Protein AF-A0A669B260-F1 (afdb_monomer_lite)

Sequence (111 aa):
IQIKGGNLDDEYKAIQFHLHWGKDGGRGSEHTIDGENALFHLQMHIVHIKEEYDSLAEASKDSTGVAVLGFFFQVLGKHNFKKLSSNCISNPLKGIYYKITQCYITSTTTQ

Foldseek 3Di:
DWDDDPPQPAIWDWDDKDKFADPLQAQGDPDDDPPPRGFFRMKMKTKIFGPPDPDPVVLLVDLSGIKIKMWTKGWPDPPPSPGPPDPVPPDPPPPTDIDGPDIDMDSDDDD

InterPro domains:
  IPR001148 Alpha carbonic anhydrase domain [PF00194] (2-105)
  IPR001148 Alpha carbonic anhydrase domain [PS51144] (1-111)
  IPR023561 Carbonic anhydrase, alpha-class [PTHR18952] (3-87)
  IPR036398 Alpha carbonic anhydrase domain superfamily [G3DSA:3.10.200.10] (2-110)
  IPR036398 Alpha carbonic anhydrase domain superfamily [SSF51069] (2-89)

pLDDT: mean 72.79, std 19.07, range [30.23, 96.69]

Radius of gyration: 16.14 Å; chains: 1; bounding box: 33×27×45 Å

Secondary structure (DSSP, 8-state):
-EEEETTEEEEEEEEEEEEEE-GGGS---SS-STT-TTS-SEEEEEEEEETT-SSHHHHTTSTTSEEEEEEEEEE-S--------S-TTS-TTSS--EEEEEEEEE-----

Structure (mmCIF, N/CA/C/O backbone):
data_AF-A0A669B260-F1
#
_entry.id   AF-A0A669B260-F1
#
loop_
_atom_site.group_PDB
_atom_site.id
_atom_site.type_symbol
_atom_site.label_atom_id
_atom_site.label_alt_id
_atom_site.label_comp_id
_atom_site.label_asym_id
_atom_site.label_entity_id
_atom_site.label_seq_id
_atom_site.pdbx_PDB_ins_code
_atom_site.Cartn_x
_atom_site.Cartn_y
_atom_site.Cartn_z
_atom_site.occupancy
_atom_site.B_iso_or_equiv
_atom_site.auth_seq_id
_atom_site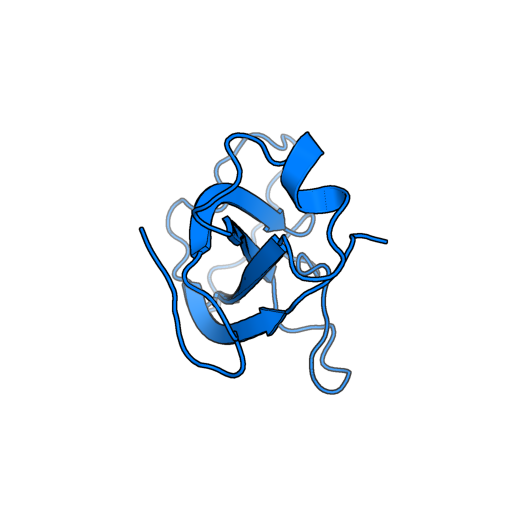.auth_comp_id
_atom_site.auth_asym_id
_atom_site.auth_atom_id
_atom_site.pdbx_PDB_model_num
ATOM 1 N N . ILE A 1 1 ? -11.686 -8.986 0.668 1.00 84.06 1 ILE A N 1
ATOM 2 C CA . ILE A 1 1 ? -10.390 -9.709 0.620 1.00 84.06 1 ILE A CA 1
ATOM 3 C C . ILE A 1 1 ? -9.732 -9.484 1.968 1.00 84.06 1 ILE A C 1
ATOM 5 O O . ILE A 1 1 ? -9.638 -8.326 2.363 1.00 84.06 1 ILE A O 1
ATOM 9 N N . GLN A 1 2 ? -9.380 -10.556 2.675 1.00 91.88 2 GLN A N 1
ATOM 10 C CA . GLN A 1 2 ? -8.700 -10.500 3.970 1.00 91.88 2 GLN A CA 1
ATOM 11 C C . GLN A 1 2 ? -7.289 -11.075 3.833 1.00 91.88 2 GLN A C 1
ATOM 13 O O . GLN A 1 2 ? -7.087 -12.012 3.056 1.00 91.88 2 GLN A O 1
ATOM 18 N N . ILE A 1 3 ? -6.334 -10.514 4.570 1.00 92.25 3 ILE A N 1
ATOM 19 C CA . ILE A 1 3 ? -4.951 -10.999 4.636 1.00 92.25 3 ILE A CA 1
ATOM 20 C C . ILE A 1 3 ? -4.550 -11.240 6.091 1.00 92.25 3 ILE A C 1
ATOM 22 O O . ILE A 1 3 ? -5.023 -10.546 6.990 1.00 92.25 3 ILE A O 1
ATOM 26 N N . LYS A 1 4 ? -3.684 -12.234 6.298 1.00 91.75 4 LYS A N 1
ATOM 27 C CA . LYS A 1 4 ? -3.098 -12.599 7.592 1.00 91.75 4 LYS A CA 1
ATOM 28 C C . LYS A 1 4 ? -1.787 -13.357 7.405 1.00 91.75 4 LYS A C 1
ATOM 30 O O . LYS A 1 4 ? -1.542 -13.902 6.326 1.00 91.75 4 LYS A O 1
ATOM 35 N N . GLY A 1 5 ? -0.975 -13.434 8.457 1.00 87.56 5 GLY A N 1
ATOM 36 C CA . GLY A 1 5 ? 0.363 -14.028 8.394 1.00 87.56 5 GLY A CA 1
ATOM 37 C C . GLY A 1 5 ? 1.377 -13.095 7.722 1.00 87.56 5 GLY A C 1
ATOM 38 O O . GLY A 1 5 ? 1.126 -11.906 7.577 1.00 87.56 5 GLY A O 1
ATOM 39 N N . GLY A 1 6 ? 2.552 -13.604 7.336 1.00 80.00 6 GLY A N 1
ATOM 40 C CA . GLY A 1 6 ? 3.591 -12.761 6.719 1.00 80.00 6 GLY A CA 1
ATOM 41 C C . GLY A 1 6 ? 4.108 -11.652 7.645 1.00 80.00 6 GLY A C 1
ATOM 42 O O . GLY A 1 6 ? 4.411 -10.564 7.168 1.00 80.00 6 GLY A O 1
ATOM 43 N N . ASN A 1 7 ? 4.193 -11.948 8.950 1.00 84.38 7 ASN A N 1
ATOM 44 C CA . ASN A 1 7 ? 4.554 -11.022 10.032 1.00 84.38 7 ASN A CA 1
ATOM 45 C C . ASN A 1 7 ? 3.494 -9.950 10.364 1.00 84.38 7 ASN A C 1
ATOM 47 O O . ASN A 1 7 ? 3.825 -8.922 10.944 1.00 84.38 7 ASN A O 1
ATOM 51 N N . LEU A 1 8 ? 2.233 -10.184 9.987 1.00 87.50 8 LEU A N 1
ATOM 52 C CA . LEU A 1 8 ? 1.080 -9.430 10.479 1.00 87.50 8 LEU A CA 1
ATOM 53 C C . LEU A 1 8 ? 0.515 -10.109 11.731 1.00 87.50 8 LEU A C 1
ATOM 55 O O . LEU A 1 8 ? 0.223 -11.307 11.689 1.00 87.50 8 LEU A O 1
ATOM 59 N N . ASP A 1 9 ? 0.346 -9.336 12.803 1.00 87.19 9 ASP A N 1
ATOM 60 C CA . ASP A 1 9 ? -0.159 -9.823 14.095 1.00 87.19 9 ASP A CA 1
ATOM 61 C C . ASP A 1 9 ? -1.690 -10.000 14.119 1.00 87.19 9 ASP A C 1
ATOM 63 O O . ASP A 1 9 ? -2.208 -10.764 14.929 1.00 87.19 9 ASP A O 1
ATOM 67 N N . ASP A 1 10 ? -2.399 -9.351 13.189 1.00 92.44 10 ASP A N 1
ATOM 68 C CA . ASP A 1 10 ? -3.865 -9.300 13.112 1.00 92.44 10 ASP A CA 1
ATOM 69 C C . ASP A 1 10 ? -4.405 -9.673 11.713 1.00 92.44 10 ASP A C 1
ATOM 71 O O . ASP A 1 10 ? -3.653 -9.852 10.747 1.00 92.44 10 ASP A O 1
ATOM 75 N N . GLU A 1 11 ? -5.734 -9.779 11.589 1.00 94.88 11 GLU A N 1
ATOM 76 C CA . GLU A 1 11 ? -6.426 -9.895 10.299 1.00 94.88 11 GLU A CA 1
ATOM 77 C C . GLU A 1 11 ? -6.760 -8.507 9.725 1.00 94.88 11 GLU A C 1
ATOM 79 O O . GLU A 1 11 ? -7.256 -7.613 10.416 1.00 94.88 11 GLU A O 1
ATOM 84 N N . TYR A 1 12 ? -6.498 -8.327 8.428 1.00 95.50 12 TYR A N 1
ATOM 85 C CA . TYR A 1 12 ? -6.694 -7.050 7.742 1.00 95.50 12 TYR A CA 1
ATOM 86 C C . TYR A 1 12 ? -7.653 -7.197 6.563 1.00 95.50 12 TYR A C 1
ATOM 88 O O . TYR A 1 12 ? -7.552 -8.146 5.784 1.00 95.50 12 TYR A O 1
ATOM 96 N N . LYS A 1 13 ? -8.536 -6.215 6.367 1.00 95.94 13 LYS A N 1
ATOM 97 C CA . LYS A 1 13 ? -9.501 -6.141 5.261 1.00 95.94 13 LYS A CA 1
ATOM 98 C C . LYS A 1 13 ? -9.071 -5.119 4.209 1.00 95.94 13 LYS A C 1
ATOM 100 O O . LYS A 1 13 ? -8.694 -3.997 4.538 1.00 95.94 13 LYS A O 1
ATOM 105 N N . ALA A 1 14 ? -9.137 -5.501 2.934 1.00 95.75 14 ALA A N 1
ATOM 106 C CA . ALA A 1 14 ? -8.830 -4.610 1.814 1.00 95.75 14 ALA A CA 1
ATOM 107 C C . ALA A 1 14 ? -9.886 -3.503 1.681 1.00 95.75 14 ALA A C 1
ATOM 109 O O . ALA A 1 14 ? -11.081 -3.800 1.657 1.00 95.75 14 ALA A O 1
ATOM 110 N N . ILE A 1 15 ? -9.440 -2.257 1.524 1.00 95.75 15 ILE A N 1
ATOM 111 C CA . ILE A 1 15 ? -10.322 -1.082 1.409 1.00 95.75 15 ILE A CA 1
ATOM 112 C C . ILE A 1 15 ? -10.120 -0.283 0.120 1.00 95.75 15 ILE A C 1
ATOM 114 O O . ILE A 1 15 ? -11.042 0.378 -0.349 1.00 95.75 15 ILE A O 1
ATOM 118 N N . GLN A 1 16 ? -8.926 -0.339 -0.471 1.00 92.69 16 GLN A N 1
ATOM 119 C CA . GLN A 1 16 ? -8.580 0.427 -1.663 1.00 92.69 16 GLN A CA 1
ATOM 120 C C . GLN A 1 16 ? -7.466 -0.282 -2.426 1.00 92.69 16 GLN A C 1
ATOM 122 O O . GLN A 1 16 ? -6.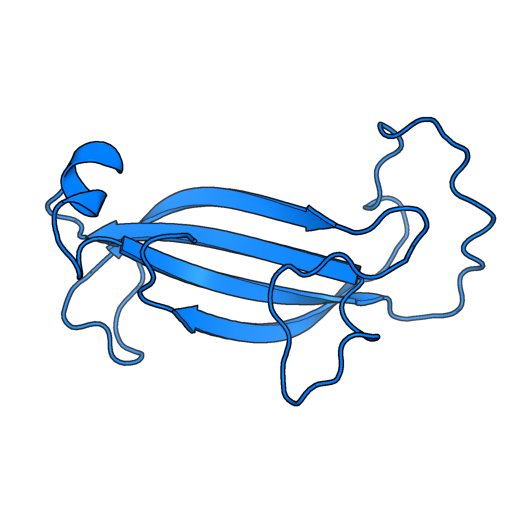624 -0.958 -1.838 1.00 92.69 16 GLN A O 1
ATOM 127 N N . PHE A 1 17 ? -7.417 -0.071 -3.737 1.00 91.38 17 PHE A N 1
ATOM 128 C CA . PHE A 1 17 ? -6.201 -0.288 -4.505 1.00 91.38 17 PHE A CA 1
ATOM 129 C C . PHE A 1 17 ? -5.877 0.949 -5.340 1.00 91.38 17 PHE A C 1
ATOM 131 O O . PHE A 1 17 ? -6.756 1.754 -5.652 1.00 91.38 17 PHE A O 1
ATOM 138 N N . HIS A 1 18 ? -4.609 1.111 -5.686 1.00 87.75 18 HIS A N 1
ATOM 139 C CA . HIS A 1 18 ? -4.159 2.118 -6.636 1.00 87.75 18 HIS A CA 1
ATOM 140 C C . HIS A 1 18 ? -2.937 1.613 -7.398 1.00 87.75 18 HIS A C 1
ATOM 142 O O . HIS A 1 18 ? -2.298 0.632 -7.013 1.00 87.75 18 HIS A O 1
ATOM 148 N N . LEU A 1 19 ? -2.651 2.272 -8.515 1.00 82.88 19 LEU A N 1
ATOM 149 C CA . LEU A 1 19 ? -1.544 1.938 -9.391 1.00 82.88 19 LEU A CA 1
ATOM 150 C C . LEU A 1 19 ? -0.629 3.153 -9.530 1.00 82.88 19 LEU A C 1
ATOM 152 O O . LEU A 1 19 ? -1.107 4.272 -9.693 1.00 82.88 19 LEU A O 1
ATOM 156 N N . HIS A 1 20 ? 0.672 2.898 -9.528 1.00 80.25 20 HIS A N 1
ATOM 157 C CA . HIS A 1 20 ? 1.719 3.848 -9.872 1.00 80.25 20 HIS A CA 1
ATOM 158 C C . HIS A 1 20 ? 2.352 3.404 -11.187 1.00 80.25 20 HIS A C 1
ATOM 160 O O . HIS A 1 20 ? 2.764 2.249 -11.317 1.00 80.25 20 HIS A O 1
ATOM 166 N N . TRP A 1 21 ? 2.401 4.287 -12.182 1.00 78.88 21 TRP A N 1
ATOM 167 C CA . TRP A 1 21 ? 3.024 4.006 -13.476 1.00 78.88 21 TRP A CA 1
ATOM 168 C C . TRP A 1 21 ? 3.817 5.205 -13.985 1.00 78.88 21 TRP A C 1
ATOM 170 O O . TRP A 1 21 ? 3.545 6.359 -13.655 1.00 78.88 21 TRP A O 1
ATOM 180 N N . GLY A 1 22 ? 4.819 4.911 -14.809 1.00 69.00 22 GLY A N 1
ATOM 181 C CA . GLY A 1 22 ? 5.735 5.901 -15.350 1.00 69.00 22 GLY A CA 1
ATOM 182 C C . GLY A 1 22 ? 5.199 6.514 -16.632 1.00 69.00 22 GLY A C 1
ATOM 183 O O . GLY A 1 22 ? 4.397 5.915 -17.355 1.00 69.00 22 GLY A O 1
ATOM 184 N N . LYS A 1 23 ? 5.683 7.710 -16.960 1.00 67.38 23 LYS A N 1
ATOM 185 C CA . LYS A 1 23 ? 5.436 8.309 -18.273 1.00 67.38 23 LYS A CA 1
ATOM 186 C C . LYS A 1 23 ? 6.248 7.571 -19.347 1.00 67.38 23 LYS A C 1
ATOM 188 O O . LYS A 1 23 ? 7.393 7.203 -19.106 1.00 67.38 23 LYS A O 1
ATOM 193 N N . ASP A 1 24 ? 5.660 7.377 -20.528 1.00 62.81 24 ASP A N 1
ATOM 194 C CA . ASP A 1 24 ? 6.335 6.884 -21.741 1.00 62.81 24 ASP A CA 1
ATOM 195 C C . ASP A 1 24 ? 7.090 5.543 -21.584 1.00 62.81 24 ASP A C 1
ATOM 197 O O . ASP A 1 24 ? 8.103 5.314 -22.240 1.00 62.81 24 ASP A O 1
ATOM 201 N N . GLY A 1 25 ? 6.605 4.640 -20.722 1.00 58.38 25 GLY A N 1
ATOM 202 C CA . GLY A 1 25 ? 7.272 3.356 -20.456 1.00 58.38 25 GLY A CA 1
ATOM 203 C C . GLY A 1 25 ? 8.532 3.474 -19.588 1.00 58.38 25 GLY A C 1
ATOM 204 O O . GLY A 1 25 ? 9.298 2.521 -19.501 1.00 58.38 25 GLY A O 1
ATOM 205 N N . GLY A 1 26 ? 8.758 4.627 -18.953 1.00 61.59 26 GLY A N 1
ATOM 206 C CA . GLY A 1 26 ? 9.787 4.811 -17.932 1.00 61.59 26 GLY A CA 1
ATOM 207 C C . GLY A 1 26 ? 9.397 4.229 -16.567 1.00 61.59 26 GLY A C 1
ATOM 208 O O . GLY A 1 26 ? 8.351 3.594 -16.413 1.00 61.59 26 GLY A O 1
ATOM 209 N N . ARG A 1 27 ? 10.241 4.476 -15.555 1.00 64.44 27 ARG A N 1
ATOM 210 C CA . ARG A 1 27 ? 10.029 4.003 -14.176 1.00 64.44 27 ARG A CA 1
ATOM 211 C C . ARG A 1 27 ? 8.682 4.482 -13.640 1.00 64.44 27 ARG A C 1
ATOM 213 O O . ARG A 1 27 ? 8.407 5.681 -13.648 1.00 64.44 27 ARG A O 1
ATOM 220 N N . GLY A 1 28 ? 7.877 3.532 -13.179 1.00 65.12 28 GLY A N 1
ATOM 221 C CA . GLY A 1 28 ? 6.548 3.790 -12.634 1.00 65.12 28 GLY A CA 1
ATOM 222 C C . GLY A 1 28 ? 6.337 3.333 -11.208 1.00 65.12 28 GLY A C 1
ATOM 223 O O . GLY A 1 28 ? 5.410 3.805 -10.563 1.00 65.12 28 GLY A O 1
ATOM 224 N N . SER A 1 29 ? 7.186 2.436 -10.710 1.00 59.62 29 SER A N 1
ATOM 225 C CA . SER A 1 29 ? 7.136 2.040 -9.312 1.00 59.62 29 SER A CA 1
ATOM 226 C C . SER A 1 29 ? 7.627 3.161 -8.401 1.00 59.62 29 SER A C 1
ATOM 228 O O . SER A 1 29 ? 8.628 3.819 -8.691 1.00 59.62 29 SER A O 1
ATOM 230 N N . GLU A 1 30 ? 6.939 3.348 -7.281 1.00 58.94 30 GLU A N 1
ATOM 231 C CA . GLU A 1 30 ? 7.373 4.204 -6.180 1.00 58.94 30 GLU A CA 1
ATOM 232 C C . GLU A 1 30 ? 8.593 3.569 -5.498 1.00 58.94 30 GLU A C 1
ATOM 234 O O . GLU A 1 30 ? 9.653 4.188 -5.390 1.00 58.94 30 GLU A O 1
ATOM 239 N N . HIS A 1 31 ? 8.470 2.281 -5.167 1.00 58.22 31 HIS A N 1
ATOM 240 C CA . HIS A 1 31 ? 9.502 1.497 -4.498 1.00 58.22 31 HIS A CA 1
ATOM 241 C C . HIS A 1 31 ? 10.532 0.910 -5.473 1.00 58.22 31 HIS A C 1
ATOM 243 O O . HIS A 1 31 ? 10.277 0.722 -6.670 1.00 58.22 31 HIS A O 1
ATOM 249 N N . THR A 1 32 ? 11.706 0.597 -4.930 1.00 59.44 32 THR A N 1
ATOM 250 C CA . THR A 1 32 ? 12.841 -0.012 -5.628 1.00 59.44 32 THR A CA 1
ATOM 251 C C . THR A 1 32 ? 13.280 -1.251 -4.851 1.00 59.44 32 THR A C 1
ATOM 253 O O . THR A 1 32 ? 13.117 -1.317 -3.634 1.00 59.44 32 THR A O 1
ATOM 256 N N . ILE A 1 33 ? 13.797 -2.257 -5.554 1.00 59.56 33 ILE A N 1
ATOM 257 C CA . ILE A 1 33 ? 14.342 -3.476 -4.947 1.00 59.56 33 ILE A CA 1
ATOM 258 C C . ILE A 1 33 ? 15.775 -3.608 -5.447 1.00 59.56 33 ILE A C 1
ATOM 260 O O . ILE A 1 33 ? 16.018 -3.462 -6.643 1.00 59.56 33 ILE A O 1
ATOM 264 N N . ASP A 1 34 ? 16.719 -3.776 -4.521 1.00 59.19 34 ASP A N 1
ATOM 265 C CA . ASP A 1 34 ? 18.153 -3.966 -4.787 1.00 59.19 34 ASP A CA 1
ATOM 266 C C . ASP A 1 34 ? 18.804 -2.900 -5.692 1.00 59.19 34 ASP A C 1
ATOM 268 O O . ASP A 1 34 ? 19.797 -3.143 -6.372 1.00 59.19 34 ASP A O 1
ATOM 272 N N . GLY A 1 35 ? 18.250 -1.682 -5.710 1.00 57.66 35 GLY A N 1
ATOM 273 C CA . GLY A 1 35 ? 18.738 -0.588 -6.555 1.00 57.66 35 GLY A CA 1
ATOM 274 C C . GLY A 1 35 ? 18.437 -0.751 -8.051 1.00 57.66 35 GLY A C 1
ATOM 275 O O . GLY A 1 35 ? 18.811 0.121 -8.841 1.00 57.66 35 GLY A O 1
ATOM 276 N N . GLU A 1 36 ? 17.715 -1.802 -8.460 1.00 58.66 36 GLU A N 1
ATOM 277 C CA . GLU A 1 36 ? 17.271 -2.015 -9.840 1.00 58.66 36 GLU A CA 1
ATOM 278 C C . GLU A 1 36 ? 16.079 -1.104 -10.178 1.00 58.66 36 GLU A C 1
ATOM 280 O O . GLU A 1 36 ? 14.934 -1.512 -10.363 1.00 58.66 36 GLU A O 1
ATOM 285 N N . ASN A 1 37 ? 16.366 0.192 -10.288 1.00 52.28 37 ASN A N 1
ATOM 286 C CA . ASN A 1 37 ? 15.388 1.242 -10.581 1.00 52.28 37 ASN A CA 1
ATOM 287 C C . ASN A 1 37 ? 14.732 1.107 -11.970 1.00 52.28 37 ASN A C 1
ATOM 289 O O . ASN A 1 37 ? 13.743 1.782 -12.254 1.00 52.28 37 ASN A O 1
ATOM 293 N N . ALA A 1 38 ? 15.299 0.296 -12.865 1.00 52.31 38 ALA A N 1
ATOM 294 C CA . ALA A 1 38 ? 15.009 0.338 -14.297 1.00 52.31 38 ALA A CA 1
ATOM 295 C C . ALA A 1 38 ? 13.945 -0.663 -14.780 1.00 52.31 38 ALA A C 1
ATOM 297 O O . ALA A 1 38 ? 13.599 -0.642 -15.959 1.00 52.31 38 ALA A O 1
ATOM 298 N N . LEU A 1 39 ? 13.437 -1.554 -13.922 1.00 58.44 39 LEU A N 1
ATOM 299 C CA . LEU A 1 39 ? 12.722 -2.745 -14.400 1.00 58.44 39 LEU A CA 1
ATOM 300 C C . LEU A 1 39 ? 11.208 -2.756 -14.161 1.00 58.44 39 LEU A C 1
ATOM 302 O O . LEU A 1 39 ? 10.496 -3.501 -14.846 1.00 58.44 39 LEU A O 1
ATOM 306 N N . PHE A 1 40 ? 10.693 -1.919 -13.258 1.00 62.19 40 PHE A N 1
ATOM 307 C CA . PHE A 1 40 ? 9.278 -1.937 -12.887 1.00 62.19 40 PHE A CA 1
ATOM 308 C C . PHE A 1 40 ? 8.532 -0.726 -13.451 1.00 62.19 40 PHE A C 1
ATOM 310 O O . PHE A 1 40 ? 8.685 0.424 -13.031 1.00 62.19 40 PHE A O 1
ATOM 317 N N . HIS A 1 41 ? 7.711 -1.016 -14.455 1.00 68.75 41 HIS A N 1
ATOM 318 C CA . HIS A 1 41 ? 6.963 -0.022 -15.227 1.00 68.75 41 HIS A CA 1
ATOM 319 C C . HIS A 1 41 ? 5.643 0.340 -14.540 1.00 68.75 41 HIS A C 1
ATOM 321 O O . HIS A 1 41 ? 5.055 1.388 -14.809 1.00 68.75 41 HIS A O 1
ATOM 327 N N . LEU A 1 42 ? 5.181 -0.552 -13.663 1.00 75.12 42 LEU A N 1
ATOM 328 C CA . LEU A 1 42 ? 3.930 -0.450 -12.944 1.00 75.12 42 LEU A CA 1
ATOM 329 C C . LEU A 1 42 ? 4.087 -1.079 -11.552 1.00 75.12 42 LEU A C 1
ATOM 331 O O . LEU A 1 42 ? 4.647 -2.170 -11.414 1.00 75.12 42 LEU A O 1
ATOM 335 N N . GLN A 1 43 ? 3.559 -0.398 -10.540 1.00 79.94 43 GLN A N 1
ATOM 336 C CA . GLN A 1 43 ? 3.386 -0.911 -9.187 1.00 79.94 43 GLN A CA 1
ATOM 337 C C . GLN A 1 43 ? 1.915 -0.804 -8.792 1.00 79.94 43 GLN A C 1
ATOM 339 O O . GLN A 1 43 ? 1.284 0.221 -9.025 1.00 79.94 43 GLN A O 1
ATOM 344 N N . MET A 1 44 ? 1.366 -1.854 -8.193 1.00 85.69 44 MET A N 1
ATOM 345 C CA . MET A 1 44 ? 0.026 -1.833 -7.611 1.00 85.69 44 MET A CA 1
ATOM 346 C C . MET A 1 44 ? 0.136 -1.934 -6.100 1.00 85.69 44 MET A C 1
ATOM 348 O O . MET A 1 44 ? 0.860 -2.788 -5.591 1.00 85.69 44 MET A O 1
ATOM 352 N N . HIS A 1 45 ? -0.631 -1.108 -5.402 1.00 90.69 45 HIS A N 1
ATOM 353 C CA . HIS A 1 45 ? -0.840 -1.213 -3.968 1.00 90.69 45 HIS A CA 1
ATOM 354 C C . HIS A 1 45 ? -2.273 -1.646 -3.694 1.00 90.69 45 HIS A C 1
ATOM 356 O O . HIS A 1 45 ? -3.208 -1.054 -4.231 1.00 90.69 45 HIS A O 1
ATOM 362 N N . ILE A 1 46 ? -2.444 -2.649 -2.837 1.00 92.44 46 ILE A N 1
ATOM 363 C CA . ILE A 1 46 ? -3.724 -2.976 -2.208 1.00 92.44 46 ILE A CA 1
ATOM 364 C C . ILE A 1 46 ? -3.601 -2.608 -0.730 1.00 92.44 46 ILE A C 1
ATOM 366 O O . ILE A 1 46 ? -2.818 -3.211 0.007 1.00 92.44 46 ILE A O 1
ATOM 370 N N . VAL A 1 47 ? -4.357 -1.597 -0.315 1.00 93.94 47 VAL A N 1
ATOM 371 C CA . VAL A 1 47 ? -4.363 -1.063 1.048 1.00 93.94 47 VAL A CA 1
ATOM 372 C C . VAL A 1 47 ? -5.368 -1.847 1.878 1.00 93.94 47 VAL A C 1
ATOM 374 O O . VAL A 1 47 ? -6.540 -1.966 1.502 1.00 93.94 47 VAL A O 1
ATOM 377 N N . HIS A 1 48 ? -4.902 -2.361 3.009 1.00 95.50 48 HIS A N 1
ATOM 378 C CA . HIS A 1 48 ? -5.706 -3.063 3.993 1.00 95.50 48 HIS A CA 1
ATOM 379 C C . HIS A 1 48 ? -5.626 -2.343 5.338 1.00 95.50 48 HIS A C 1
ATOM 381 O O . HIS A 1 48 ? -4.598 -1.756 5.673 1.00 95.50 48 HIS A O 1
ATOM 387 N N . ILE A 1 49 ? -6.705 -2.414 6.110 1.00 96.38 49 ILE A N 1
ATOM 388 C CA . ILE A 1 49 ? -6.756 -1.943 7.499 1.00 96.38 49 ILE A CA 1
ATOM 389 C C . ILE A 1 49 ? -7.099 -3.107 8.419 1.00 96.38 49 ILE A C 1
ATOM 391 O O . ILE A 1 49 ? -7.754 -4.046 7.954 1.00 96.38 49 ILE A O 1
ATOM 395 N N . LYS A 1 50 ? -6.684 -3.066 9.691 1.00 95.75 50 LYS A N 1
ATOM 396 C CA . LYS A 1 50 ? -7.133 -4.062 10.675 1.00 95.75 50 LYS A CA 1
ATOM 397 C C . LYS A 1 50 ? -8.652 -4.145 10.674 1.00 95.75 50 LYS A C 1
ATOM 399 O O . LYS A 1 50 ? -9.345 -3.143 10.483 1.00 95.75 50 LYS A O 1
ATOM 404 N N . GLU A 1 51 ? -9.173 -5.351 10.857 1.00 96.00 51 GLU A N 1
ATOM 405 C CA . GLU A 1 51 ? -10.606 -5.604 10.734 1.00 96.00 51 GLU A CA 1
ATOM 406 C C . GLU A 1 51 ? -11.460 -4.778 11.711 1.00 96.00 51 GLU A C 1
ATOM 408 O O . GLU A 1 51 ? -12.575 -4.391 11.351 1.00 96.00 51 GLU A O 1
ATOM 413 N N . GLU A 1 52 ? -10.904 -4.438 12.876 1.00 95.56 52 GLU A N 1
ATOM 414 C CA . GLU A 1 52 ? -11.533 -3.639 13.935 1.00 95.56 52 GLU A CA 1
ATOM 415 C C . GLU A 1 52 ? -11.799 -2.167 13.577 1.00 95.56 52 GLU A C 1
ATOM 417 O O . GLU A 1 52 ? -12.614 -1.527 14.237 1.00 95.56 52 GLU A O 1
ATOM 422 N N . TYR A 1 53 ? -11.153 -1.624 12.539 1.00 96.69 53 TYR A N 1
ATOM 423 C CA . TYR A 1 53 ? -11.357 -0.237 12.114 1.00 96.69 53 TYR A CA 1
ATOM 424 C C . TYR A 1 53 ? -12.386 -0.125 10.995 1.00 96.69 53 TYR A C 1
ATOM 426 O O . TYR A 1 53 ? -12.385 -0.920 10.054 1.00 96.69 53 TYR A O 1
ATOM 434 N N . ASP A 1 54 ? -13.212 0.918 11.019 1.00 95.62 54 ASP A N 1
ATOM 435 C CA . ASP A 1 54 ? -14.218 1.157 9.976 1.00 95.62 54 ASP A CA 1
ATOM 436 C C . ASP A 1 54 ? -13.707 2.067 8.857 1.00 95.62 54 ASP A C 1
ATOM 438 O O . ASP A 1 54 ? -14.265 2.098 7.757 1.00 95.62 54 ASP A O 1
ATOM 442 N N . SER A 1 55 ? -12.614 2.790 9.104 1.00 95.25 55 SER A N 1
ATOM 443 C CA . SER A 1 55 ? -12.047 3.727 8.142 1.00 95.25 55 SER A CA 1
ATOM 444 C C . SER A 1 55 ? -10.522 3.742 8.145 1.00 95.25 55 SER A C 1
ATOM 446 O O . SER A 1 55 ? -9.868 3.514 9.163 1.00 95.25 55 SER A O 1
ATOM 448 N N . LEU A 1 56 ? -9.942 4.108 6.997 1.00 93.75 56 LEU A N 1
ATOM 449 C CA . LEU A 1 56 ? -8.506 4.371 6.897 1.00 93.75 56 LEU A CA 1
ATOM 450 C C . LEU A 1 56 ? -8.066 5.477 7.863 1.00 93.75 56 LEU A C 1
ATOM 452 O O . LEU A 1 56 ? -7.006 5.375 8.458 1.00 93.75 56 LEU A O 1
ATOM 456 N N . ALA A 1 57 ? -8.895 6.506 8.060 1.00 95.06 57 ALA A N 1
ATOM 457 C CA . ALA A 1 57 ? -8.577 7.626 8.943 1.00 95.06 57 ALA A CA 1
ATOM 458 C C . ALA A 1 57 ? -8.429 7.213 10.419 1.00 95.06 57 ALA A C 1
ATOM 460 O O . ALA A 1 57 ? -7.654 7.825 11.152 1.00 95.06 57 ALA A O 1
ATOM 461 N N . GLU A 1 58 ? -9.173 6.202 10.868 1.00 95.88 58 GLU A N 1
ATOM 462 C CA . GLU A 1 58 ? -9.011 5.612 12.200 1.00 95.88 58 GLU A CA 1
ATOM 463 C C . GLU A 1 58 ? -7.793 4.699 12.246 1.00 95.88 58 GLU A C 1
ATOM 465 O O . GLU A 1 58 ? -6.934 4.885 13.105 1.00 95.88 58 GLU A O 1
ATOM 470 N N . ALA A 1 59 ? -7.677 3.794 11.273 1.00 95.06 59 ALA A N 1
ATOM 471 C CA . ALA A 1 59 ? -6.577 2.845 11.188 1.00 95.06 59 ALA A CA 1
ATOM 472 C C . ALA A 1 59 ? -5.204 3.527 11.104 1.00 95.06 59 ALA A C 1
ATOM 474 O O . ALA A 1 59 ? -4.250 3.062 11.709 1.00 95.06 59 ALA A O 1
ATOM 475 N N . SER A 1 60 ? -5.089 4.667 10.413 1.00 92.81 60 SER A N 1
ATOM 476 C CA . SER A 1 60 ? -3.835 5.427 10.304 1.00 92.81 60 SER A CA 1
ATOM 477 C C . SER A 1 60 ? -3.366 6.069 11.616 1.00 92.81 60 SER A C 1
ATOM 479 O O . SER A 1 60 ? -2.253 6.590 11.660 1.00 92.81 60 SER A O 1
ATOM 481 N N . LYS A 1 61 ? -4.189 6.071 12.674 1.00 94.31 61 LYS A N 1
ATOM 482 C CA . LYS A 1 61 ? -3.780 6.526 14.015 1.00 94.31 61 LYS A CA 1
ATOM 483 C C . LYS A 1 61 ? -3.064 5.427 14.803 1.00 94.31 61 LYS A C 1
ATOM 485 O O . LYS A 1 61 ? -2.342 5.746 15.743 1.00 94.31 61 LYS A O 1
ATOM 490 N N . ASP A 1 62 ? -3.264 4.166 14.426 1.00 92.12 62 ASP A N 1
ATOM 491 C CA . ASP A 1 62 ? -2.519 3.013 14.924 1.00 92.12 62 ASP A CA 1
ATOM 492 C C . ASP A 1 62 ? -1.326 2.759 13.994 1.00 92.12 62 ASP A C 1
ATOM 494 O O . ASP A 1 62 ? -1.482 2.587 12.784 1.00 92.12 62 ASP A O 1
ATOM 498 N N . SER A 1 63 ? -0.115 2.711 14.553 1.00 90.75 63 SER A N 1
ATOM 499 C CA . SER A 1 63 ? 1.109 2.438 13.789 1.00 90.75 63 SER A CA 1
ATOM 500 C C . SER A 1 63 ? 1.106 1.063 13.113 1.00 90.75 63 SER A C 1
ATOM 502 O O . SER A 1 63 ? 1.862 0.845 12.169 1.00 90.75 63 SER A O 1
ATOM 504 N N . THR A 1 64 ? 0.252 0.150 13.571 1.00 92.56 64 THR A N 1
ATOM 505 C CA . THR A 1 64 ? 0.037 -1.183 13.003 1.00 92.56 64 THR A CA 1
ATOM 506 C C . THR A 1 64 ? -1.305 -1.308 12.280 1.00 92.56 64 THR A C 1
ATOM 508 O O . THR A 1 64 ? -1.613 -2.366 11.738 1.00 92.56 64 THR A O 1
ATOM 511 N N . GLY A 1 65 ? -2.109 -0.242 12.223 1.00 93.88 65 GLY A N 1
ATOM 512 C CA . GLY A 1 65 ? -3.487 -0.296 11.736 1.00 93.88 65 GLY A CA 1
ATOM 513 C C . GLY A 1 65 ? -3.614 -0.504 10.226 1.00 93.88 65 GLY A C 1
ATOM 514 O O . GLY A 1 65 ? -4.674 -0.916 9.755 1.00 93.88 65 GLY A O 1
ATOM 515 N N . VAL A 1 66 ? -2.542 -0.262 9.461 1.00 94.69 66 VAL A N 1
ATOM 516 C CA . VAL A 1 66 ? -2.519 -0.330 7.992 1.00 94.69 66 VAL A CA 1
ATOM 517 C C . VAL A 1 66 ? -1.456 -1.313 7.502 1.00 94.69 66 VAL A C 1
ATOM 519 O O . VAL A 1 66 ? -0.293 -1.242 7.897 1.00 94.69 66 VAL A O 1
ATOM 522 N N . ALA A 1 67 ? -1.845 -2.179 6.567 1.00 93.81 67 ALA A N 1
ATOM 523 C CA . ALA A 1 67 ? -0.949 -3.075 5.845 1.00 93.81 67 ALA A CA 1
ATOM 524 C C . ALA A 1 67 ? -1.148 -2.915 4.332 1.00 93.81 67 ALA A C 1
ATOM 526 O O . ALA A 1 67 ? -2.276 -2.907 3.832 1.00 93.81 67 ALA A O 1
ATOM 527 N N . VAL A 1 68 ? -0.056 -2.806 3.577 1.00 92.19 68 VAL A N 1
ATOM 528 C CA . VAL A 1 68 ? -0.105 -2.642 2.118 1.00 92.19 68 VAL A CA 1
ATOM 529 C C . VAL A 1 68 ? 0.544 -3.839 1.438 1.00 92.19 68 VAL A C 1
ATOM 531 O O . VAL A 1 68 ? 1.706 -4.155 1.696 1.00 92.19 68 VAL A O 1
ATOM 534 N N . LEU A 1 69 ? -0.203 -4.483 0.536 1.00 91.25 69 LEU A N 1
ATOM 535 C CA . LEU A 1 69 ? 0.361 -5.430 -0.422 1.00 91.25 69 LEU A CA 1
ATOM 536 C C . LEU A 1 69 ? 0.840 -4.671 -1.653 1.00 91.25 69 LEU A C 1
ATOM 538 O O . LEU A 1 69 ? 0.033 -4.054 -2.354 1.00 91.25 69 LEU A O 1
ATOM 542 N N . GLY A 1 70 ? 2.139 -4.743 -1.923 1.00 87.06 70 GLY A N 1
ATOM 543 C CA . GLY A 1 70 ? 2.748 -4.172 -3.114 1.00 87.06 70 GLY A CA 1
ATOM 544 C C . GLY A 1 70 ? 3.060 -5.240 -4.154 1.00 87.06 70 GLY A C 1
ATOM 545 O O . GLY A 1 70 ? 3.676 -6.255 -3.835 1.00 87.06 70 GLY A O 1
ATOM 546 N N . PHE A 1 71 ? 2.673 -4.993 -5.405 1.00 84.50 71 PHE A N 1
ATOM 547 C CA . PHE A 1 71 ? 2.961 -5.859 -6.549 1.00 84.50 71 PHE A CA 1
ATOM 548 C C . PHE A 1 71 ? 3.734 -5.084 -7.608 1.00 84.50 71 PHE A C 1
ATOM 550 O O . PHE A 1 71 ? 3.284 -4.027 -8.055 1.00 84.50 71 PHE A O 1
ATOM 557 N N . PHE A 1 72 ? 4.862 -5.634 -8.046 1.00 79.69 72 PHE A N 1
ATOM 558 C CA . PHE A 1 72 ? 5.631 -5.085 -9.157 1.00 79.69 72 PHE A CA 1
ATOM 559 C C . PHE A 1 72 ? 5.312 -5.809 -10.455 1.00 79.69 72 PHE A C 1
ATOM 561 O O . PHE A 1 72 ? 5.226 -7.040 -10.493 1.00 79.69 72 PHE A O 1
ATOM 568 N N . PHE A 1 73 ? 5.189 -5.033 -11.527 1.00 76.94 73 PHE A N 1
ATOM 569 C CA . PHE A 1 73 ? 4.920 -5.544 -12.858 1.00 76.94 73 PHE A CA 1
ATOM 570 C C . PHE A 1 73 ? 6.033 -5.153 -13.824 1.00 76.94 73 PHE A C 1
ATOM 572 O O . PHE A 1 73 ? 6.408 -3.981 -13.959 1.00 76.94 73 PHE A O 1
ATOM 579 N N . GLN A 1 74 ? 6.513 -6.154 -14.554 1.00 72.75 74 GLN A N 1
ATOM 580 C CA . GLN A 1 74 ? 7.433 -5.981 -15.668 1.00 72.75 74 GLN A CA 1
ATOM 581 C C . GLN A 1 74 ? 6.730 -6.315 -16.982 1.00 72.75 74 GLN A C 1
ATOM 583 O O . GLN A 1 74 ? 5.942 -7.260 -17.066 1.00 72.75 74 GLN A O 1
ATOM 588 N N . VAL A 1 75 ? 7.023 -5.530 -18.014 1.00 69.38 75 VAL A N 1
ATOM 589 C CA . VAL A 1 75 ? 6.508 -5.746 -19.365 1.00 69.38 75 VAL A CA 1
ATOM 590 C C . VAL A 1 75 ? 7.246 -6.921 -19.998 1.00 69.38 75 VAL A C 1
ATOM 592 O O . VAL A 1 75 ? 8.471 -6.902 -20.115 1.00 69.38 75 VAL A O 1
ATOM 595 N N . LEU A 1 76 ? 6.506 -7.939 -20.433 1.00 60.50 76 LEU A N 1
ATOM 596 C CA . LEU A 1 76 ? 7.067 -9.061 -21.172 1.00 60.50 76 LEU A CA 1
ATOM 597 C C . LEU A 1 76 ? 6.985 -8.786 -22.680 1.00 60.50 76 LEU A C 1
ATOM 599 O O . LEU A 1 76 ? 5.936 -8.954 -23.298 1.00 60.50 76 LEU A O 1
ATOM 603 N N . GLY A 1 77 ? 8.112 -8.393 -23.281 1.00 56.00 77 GLY A N 1
ATOM 604 C CA . GLY A 1 77 ? 8.305 -8.385 -24.736 1.00 56.00 77 GLY A CA 1
ATOM 605 C C . GLY A 1 77 ? 8.588 -7.017 -25.368 1.00 56.00 77 GLY A C 1
ATOM 606 O O . GLY A 1 77 ? 8.119 -5.976 -24.918 1.00 56.00 77 GLY A O 1
ATOM 607 N N . LYS A 1 78 ? 9.345 -7.032 -26.476 1.00 48.72 78 LYS A N 1
ATOM 608 C CA . LYS A 1 78 ? 9.603 -5.876 -27.354 1.00 48.72 78 LYS A CA 1
ATOM 609 C C . LYS A 1 78 ? 8.399 -5.597 -28.263 1.00 48.72 78 LYS A C 1
ATOM 611 O O . LYS A 1 78 ? 8.533 -5.591 -29.485 1.00 48.72 78 LYS A O 1
ATOM 616 N N . HIS A 1 79 ? 7.214 -5.347 -27.717 1.00 48.41 79 HIS A N 1
ATOM 617 C CA . HIS A 1 79 ? 6.304 -4.513 -28.495 1.00 48.41 79 HIS A CA 1
ATOM 618 C C . HIS A 1 79 ? 6.866 -3.107 -28.405 1.00 48.41 79 HIS A C 1
ATOM 620 O O . HIS A 1 79 ? 6.979 -2.560 -27.313 1.00 48.41 79 HIS A O 1
ATOM 626 N N . ASN A 1 80 ? 7.324 -2.587 -29.550 1.00 42.22 80 ASN A N 1
ATOM 627 C CA . ASN A 1 80 ? 7.778 -1.213 -29.692 1.00 42.22 80 ASN A CA 1
ATOM 628 C C . ASN A 1 80 ? 6.835 -0.332 -28.874 1.00 42.22 80 ASN A C 1
ATOM 630 O O . ASN A 1 80 ? 5.677 -0.172 -29.269 1.00 42.22 80 ASN A O 1
ATOM 634 N N . PHE A 1 81 ? 7.317 0.232 -27.763 1.00 48.06 81 PHE A N 1
ATOM 635 C CA . PHE A 1 81 ? 6.732 1.425 -27.171 1.00 48.06 81 PHE A CA 1
ATOM 636 C C . PHE A 1 81 ? 6.902 2.516 -28.232 1.00 48.06 81 PHE A C 1
ATOM 638 O O . PHE A 1 81 ? 7.772 3.379 -28.150 1.00 48.06 81 PHE A O 1
ATOM 645 N N . LYS A 1 82 ? 6.127 2.429 -29.320 1.00 40.22 82 LYS A N 1
ATOM 646 C CA . LYS A 1 82 ? 5.908 3.515 -30.253 1.00 40.22 82 LYS A CA 1
ATOM 647 C C . LYS A 1 82 ? 5.182 4.533 -29.405 1.00 40.22 82 LYS A C 1
ATOM 649 O O . LYS A 1 82 ? 3.969 4.454 -29.272 1.00 40.22 82 LYS A O 1
ATOM 654 N N . LYS A 1 83 ? 5.994 5.376 -28.761 1.00 43.97 83 LYS A N 1
ATOM 655 C CA . LYS A 1 83 ? 5.696 6.708 -28.262 1.00 43.97 83 LYS A CA 1
ATOM 656 C C . LYS A 1 83 ? 4.199 6.835 -27.997 1.00 43.97 83 LYS A C 1
ATOM 658 O O . LYS A 1 83 ? 3.468 7.253 -28.894 1.00 43.97 83 LYS A O 1
ATOM 663 N N . LEU A 1 84 ? 3.749 6.382 -26.822 1.00 43.09 84 LEU A N 1
ATOM 664 C CA . LEU A 1 84 ? 2.388 6.646 -26.360 1.00 43.09 84 LEU A CA 1
ATOM 665 C C . LEU A 1 84 ? 2.257 8.168 -26.335 1.00 43.09 84 LEU A C 1
ATOM 667 O O . LEU A 1 84 ? 2.778 8.849 -25.461 1.00 43.09 84 LEU A O 1
ATOM 671 N N . SER A 1 85 ? 1.696 8.713 -27.409 1.00 40.28 85 SER A N 1
ATOM 672 C CA . SER A 1 85 ? 1.611 10.142 -27.646 1.00 40.28 85 SER A CA 1
ATOM 673 C C . SER A 1 85 ? 0.801 10.758 -26.518 1.00 40.28 85 SER A C 1
ATOM 675 O O . SER A 1 85 ? -0.367 10.402 -26.408 1.00 40.28 85 SER A O 1
ATOM 677 N N . SER A 1 86 ? 1.440 11.606 -25.706 1.00 42.81 86 SER A N 1
ATOM 678 C CA . SER A 1 86 ? 0.989 12.813 -24.971 1.00 42.81 86 SER A CA 1
ATOM 679 C C . SER A 1 86 ? -0.486 13.024 -24.558 1.00 42.81 86 SER A C 1
ATOM 681 O O . SER A 1 86 ? -0.821 14.108 -24.100 1.00 42.81 86 SER A O 1
ATOM 683 N N . ASN A 1 87 ? -1.356 12.026 -24.634 1.00 39.97 87 ASN A N 1
ATOM 684 C CA . ASN A 1 87 ? -2.724 12.017 -24.145 1.00 39.97 87 ASN A CA 1
ATOM 685 C C . ASN A 1 87 ? -2.804 10.896 -23.110 1.00 39.97 87 ASN A C 1
ATOM 687 O O . ASN A 1 87 ? -3.036 9.725 -23.427 1.00 39.97 87 ASN A O 1
ATOM 691 N N . CYS A 1 88 ? -2.571 11.283 -21.857 1.00 41.41 88 CYS A N 1
ATOM 692 C CA . CYS A 1 88 ? -2.431 10.445 -20.664 1.00 41.41 88 CYS A CA 1
ATOM 693 C C . CYS A 1 88 ? -3.716 9.697 -20.235 1.00 41.41 88 CYS A C 1
ATOM 695 O O . CYS A 1 88 ? -3.885 9.395 -19.061 1.00 41.41 88 CYS A O 1
ATOM 697 N N . ILE A 1 89 ? -4.624 9.396 -21.168 1.00 41.44 89 ILE A N 1
ATOM 698 C CA . ILE A 1 89 ? -5.866 8.631 -20.945 1.00 41.44 89 ILE A CA 1
ATOM 699 C C . ILE A 1 89 ? -5.882 7.340 -21.794 1.00 41.44 89 ILE A C 1
ATOM 701 O O . ILE A 1 89 ? -6.762 6.493 -21.654 1.00 41.44 89 ILE A O 1
ATOM 705 N N . SER A 1 90 ? -4.891 7.124 -22.669 1.00 45.91 90 SER A N 1
ATOM 706 C CA . SER A 1 90 ? -4.815 5.882 -23.448 1.00 45.91 90 SER A CA 1
ATOM 707 C C . SER A 1 90 ? -4.283 4.724 -22.591 1.00 45.91 90 SER A C 1
ATOM 709 O O . SER A 1 90 ? -3.090 4.602 -22.345 1.00 45.91 90 SER A O 1
ATOM 711 N N . ASN A 1 91 ? -5.222 3.903 -22.110 1.00 50.84 91 ASN A N 1
ATOM 712 C CA . ASN A 1 91 ? -5.057 2.628 -21.403 1.00 50.84 91 ASN A CA 1
ATOM 713 C C . ASN A 1 91 ? -3.660 1.976 -21.536 1.00 50.84 91 ASN A C 1
ATOM 715 O O . ASN A 1 91 ? -3.429 1.266 -22.522 1.00 50.84 91 ASN A O 1
ATOM 719 N N . PRO A 1 92 ? -2.779 2.085 -20.519 1.00 53.50 92 PRO A N 1
ATOM 720 C CA . PRO A 1 92 ? -1.515 1.339 -20.491 1.00 53.50 92 PRO A CA 1
ATOM 721 C C . PRO A 1 92 ? -1.728 -0.187 -20.459 1.00 53.50 92 PRO A C 1
ATOM 723 O O . PRO A 1 92 ? -0.797 -0.954 -20.660 1.00 53.50 92 PRO A O 1
ATOM 726 N N . LEU A 1 93 ? -2.966 -0.645 -20.256 1.00 53.47 93 LEU A N 1
ATOM 727 C CA . LEU A 1 93 ? -3.332 -2.056 -20.157 1.00 53.47 93 LEU A CA 1
ATOM 728 C C . LEU A 1 93 ? -3.691 -2.712 -21.502 1.00 53.47 93 LEU A C 1
ATOM 730 O O . LEU A 1 93 ? -3.917 -3.920 -21.551 1.00 53.47 93 LEU A O 1
ATOM 734 N N . LYS A 1 94 ? -3.794 -1.958 -22.609 1.00 52.19 94 LYS A N 1
ATOM 735 C CA . LYS A 1 94 ? -4.286 -2.531 -23.872 1.00 52.19 94 LYS A CA 1
ATOM 736 C C . LYS A 1 94 ? -3.167 -3.236 -24.643 1.00 52.19 94 LYS A C 1
ATOM 738 O O . LYS A 1 94 ? -2.345 -2.593 -25.284 1.00 52.19 94 LYS A O 1
ATOM 743 N N . GLY A 1 95 ? -3.195 -4.569 -24.637 1.00 53.59 95 GLY A N 1
ATOM 744 C CA . GLY A 1 95 ? -2.319 -5.406 -25.468 1.00 53.59 95 GLY A CA 1
ATOM 745 C C . GLY A 1 95 ? -0.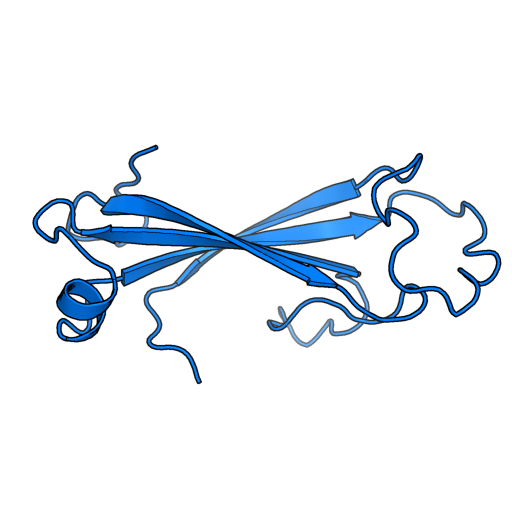878 -5.532 -24.965 1.00 53.59 95 GLY A C 1
ATOM 746 O O . GLY A 1 95 ? -0.025 -6.006 -25.710 1.00 53.59 95 GLY A O 1
ATOM 747 N N . ILE A 1 96 ? -0.609 -5.120 -23.722 1.00 59.88 96 ILE A N 1
ATOM 748 C CA . ILE A 1 96 ? 0.685 -5.292 -23.060 1.00 59.88 96 ILE A CA 1
ATOM 749 C C . ILE A 1 96 ? 0.550 -6.416 -22.035 1.00 59.88 96 ILE A C 1
ATOM 751 O O . ILE A 1 96 ? -0.327 -6.386 -21.172 1.00 59.88 96 ILE A O 1
ATOM 755 N N . TYR A 1 97 ? 1.422 -7.416 -22.139 1.00 63.22 97 TYR A N 1
ATOM 756 C CA . TYR A 1 97 ? 1.489 -8.510 -21.181 1.00 63.22 97 TYR A CA 1
ATOM 757 C C . TYR A 1 97 ? 2.417 -8.117 -20.038 1.00 63.22 97 TYR A C 1
ATOM 759 O O . TYR A 1 97 ? 3.593 -7.811 -20.250 1.00 63.22 97 TYR A O 1
ATOM 767 N N . TYR A 1 98 ? 1.881 -8.144 -18.823 1.00 66.81 98 TYR A N 1
ATOM 768 C CA . TYR A 1 98 ? 2.633 -7.872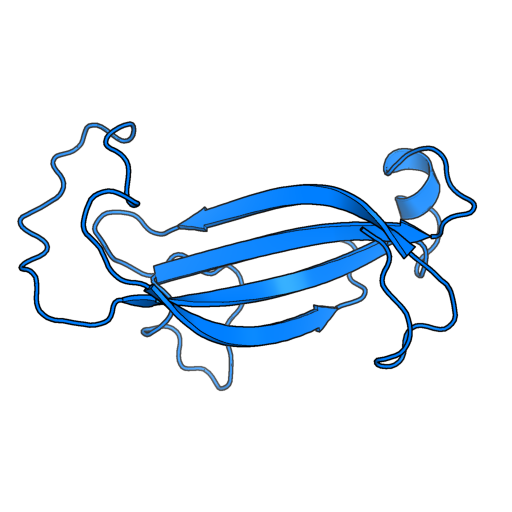 -17.609 1.00 66.81 98 TYR A CA 1
ATOM 769 C C . TYR A 1 98 ? 2.833 -9.159 -16.822 1.00 66.81 98 TYR A C 1
ATOM 771 O O . TYR A 1 98 ? 1.910 -9.958 -16.666 1.00 66.81 98 TYR A O 1
ATOM 779 N N . LYS A 1 99 ? 4.040 -9.338 -16.292 1.00 66.44 99 LYS A N 1
ATOM 780 C CA . LYS A 1 99 ? 4.338 -10.374 -15.309 1.00 66.44 99 LYS A CA 1
ATOM 781 C C . LYS A 1 99 ? 4.440 -9.733 -13.939 1.00 66.44 99 LYS A C 1
ATOM 783 O O . LYS A 1 99 ? 5.193 -8.773 -13.782 1.00 66.44 99 LYS A O 1
ATOM 788 N N . ILE A 1 100 ? 3.725 -10.295 -12.966 1.00 72.81 100 ILE A N 1
ATOM 789 C CA . ILE A 1 100 ? 4.005 -10.027 -11.555 1.00 72.81 100 ILE A CA 1
ATOM 790 C C . ILE A 1 100 ? 5.376 -10.626 -11.271 1.00 72.81 100 ILE A C 1
ATOM 792 O O . ILE A 1 100 ? 5.565 -11.840 -11.360 1.00 72.81 100 ILE A O 1
ATOM 796 N N . THR A 1 101 ? 6.345 -9.769 -10.999 1.00 65.69 101 THR A N 1
ATOM 797 C CA . THR A 1 101 ? 7.713 -10.197 -10.710 1.00 65.69 101 THR A CA 1
ATOM 798 C C . THR A 1 101 ? 7.917 -10.413 -9.225 1.00 65.69 101 THR A C 1
ATOM 800 O O . THR A 1 101 ? 8.673 -11.304 -8.850 1.00 65.69 101 THR A O 1
ATOM 803 N N . GLN A 1 102 ? 7.229 -9.632 -8.387 1.00 67.44 102 GLN A N 1
ATOM 804 C CA . GLN A 1 102 ? 7.419 -9.668 -6.943 1.00 67.44 102 GLN A CA 1
ATOM 805 C C . GLN A 1 102 ? 6.205 -9.132 -6.179 1.00 67.44 102 GLN A C 1
ATOM 807 O O . GLN A 1 102 ? 5.492 -8.252 -6.669 1.00 67.44 102 GLN A O 1
ATOM 812 N N . CYS A 1 103 ? 6.004 -9.668 -4.972 1.00 72.31 103 CYS A N 1
ATOM 813 C CA . CYS A 1 103 ? 5.008 -9.240 -3.995 1.00 72.31 103 CYS A CA 1
ATOM 814 C C . CYS A 1 103 ? 5.689 -9.032 -2.638 1.00 72.31 103 CYS A C 1
ATOM 816 O O . CYS A 1 103 ? 6.572 -9.809 -2.275 1.00 72.31 103 CYS A O 1
ATOM 818 N N . TYR A 1 104 ? 5.270 -8.017 -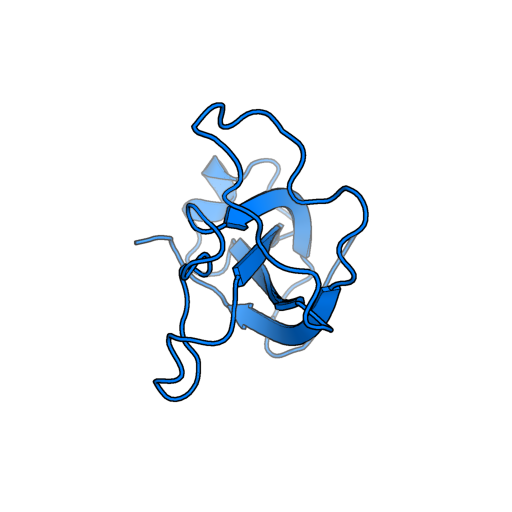1.888 1.00 78.06 104 TYR A N 1
ATOM 819 C CA . TYR A 1 104 ? 5.740 -7.767 -0.526 1.00 78.06 104 TYR A CA 1
ATOM 820 C C . TYR A 1 104 ? 4.619 -7.182 0.336 1.00 78.06 104 TYR A C 1
ATOM 822 O O . TYR A 1 104 ? 3.656 -6.615 -0.187 1.00 78.06 104 TYR A O 1
ATOM 830 N N . ILE A 1 105 ? 4.753 -7.340 1.653 1.00 77.75 105 ILE A N 1
ATOM 831 C CA . ILE A 1 105 ? 3.883 -6.715 2.652 1.00 77.75 105 ILE A CA 1
ATOM 832 C C . ILE A 1 105 ? 4.711 -5.654 3.360 1.00 77.75 105 ILE A C 1
ATOM 834 O O . ILE A 1 105 ? 5.824 -5.936 3.799 1.00 77.75 105 ILE A O 1
ATOM 838 N N . THR A 1 106 ? 4.178 -4.444 3.461 1.00 73.56 106 THR A N 1
ATOM 839 C CA . THR A 1 106 ? 4.775 -3.381 4.266 1.00 73.56 106 THR A CA 1
ATOM 840 C C . THR A 1 106 ? 3.729 -2.792 5.199 1.00 73.56 106 THR A C 1
ATOM 842 O O . THR A 1 106 ? 2.591 -2.532 4.797 1.00 73.56 106 THR A O 1
ATOM 845 N N . SER A 1 107 ? 4.116 -2.592 6.455 1.00 58.19 107 SER A N 1
ATOM 846 C CA . SER A 1 107 ? 3.415 -1.733 7.403 1.00 58.19 107 SER A CA 1
ATOM 847 C C . SER A 1 107 ? 4.070 -0.356 7.319 1.00 58.19 107 SER A C 1
ATOM 849 O O . SER A 1 107 ? 5.097 -0.113 7.952 1.00 58.19 107 SER A O 1
ATOM 851 N N . THR A 1 108 ? 3.555 0.537 6.480 1.00 56.62 108 THR A N 1
ATOM 852 C CA . THR A 1 108 ? 4.092 1.901 6.401 1.00 56.62 108 THR A CA 1
ATOM 853 C C . THR A 1 108 ? 2.980 2.931 6.395 1.00 56.62 108 THR A C 1
ATOM 855 O O . THR A 1 108 ? 2.133 2.947 5.504 1.00 56.62 108 THR A O 1
ATOM 858 N N . THR A 1 109 ? 3.056 3.842 7.366 1.00 40.84 109 THR A N 1
ATOM 859 C CA . THR A 1 109 ? 2.625 5.231 7.215 1.00 40.84 109 THR A CA 1
ATOM 860 C C . THR A 1 109 ? 3.362 5.798 6.000 1.00 40.84 109 THR A C 1
ATOM 862 O O . THR A 1 109 ? 4.591 5.784 5.961 1.00 40.84 109 THR A O 1
ATOM 865 N N . THR A 1 110 ? 2.616 6.208 4.978 1.00 36.12 110 THR A N 1
ATOM 866 C CA . THR A 1 110 ? 3.115 6.880 3.767 1.00 36.12 110 THR A CA 1
ATOM 867 C C . THR A 1 110 ? 4.097 8.0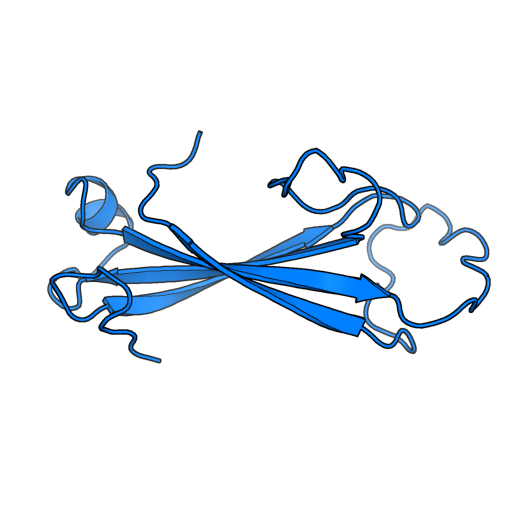07 4.108 1.00 36.12 110 THR A C 1
ATOM 869 O O . THR A 1 110 ? 3.810 8.803 5.005 1.00 36.12 110 THR A O 1
ATOM 872 N N . GLN A 1 111 ? 5.224 8.071 3.385 1.00 30.23 111 GLN A N 1
ATOM 873 C CA . GLN A 1 111 ? 5.963 9.325 3.176 1.00 30.23 111 GLN A CA 1
ATOM 874 C C . GLN A 1 111 ? 5.221 10.194 2.159 1.00 30.23 111 GLN A C 1
ATOM 876 O O . GLN A 1 111 ? 4.582 9.611 1.254 1.00 30.23 111 GLN A O 1
#

Organism: Oreochromis niloticus (NCBI:txid8128)